Protein AF-A0A7S0J4C8-F1 (afdb_monomer_lite)

Foldseek 3Di:
DPDDDDPDDPQVVQVVLQCQLCVPDPADDDDPCVRVVDDDPDDPCNCCCPPVVDRDDDDPFDDPVQPPPRDPVCPVVRVVSNVSSVVSVVVVVDFPKDWPDWDWDADPDPPRIDTDTDIDGD

Organism: NCBI:txid127549

Radius of gyration: 20.79 Å; chains: 1; bounding box: 52×34×62 Å

pLDDT: mean 85.99, std 12.93, range [34.84, 97.88]

Secondary structure (DSSP, 8-state):
---------HHHHHHHHHHHHTTTSS---S-HHHHTSS--SS-HHHHHHHHH---------S-TTT-SS--HHHHHHHHHHHHHHHHHHHHHTS--EEEEEEEEEE-SSTT-EEEEEEEEE-

Structure (mmCIF, N/CA/C/O backbone):
data_AF-A0A7S0J4C8-F1
#
_entry.id   AF-A0A7S0J4C8-F1
#
loop_
_atom_site.group_PDB
_atom_site.id
_atom_site.type_symbol
_atom_site.label_atom_id
_atom_site.label_alt_id
_atom_site.label_comp_id
_atom_site.label_asym_id
_atom_site.label_entity_id
_atom_site.label_seq_id
_atom_site.pdbx_PDB_ins_code
_atom_site.Cartn_x
_atom_site.Cartn_y
_atom_site.Cartn_z
_atom_site.occupancy
_atom_site.B_iso_or_equiv
_atom_site.auth_seq_id
_atom_site.auth_comp_id
_atom_site.auth_asym_id
_atom_site.auth_atom_id
_atom_site.pdbx_PDB_model_num
ATOM 1 N N . ALA A 1 1 ? -9.970 -11.493 7.692 1.00 34.84 1 ALA A N 1
ATOM 2 C CA . ALA A 1 1 ? -10.397 -10.749 8.888 1.00 34.84 1 ALA A CA 1
ATOM 3 C C . ALA A 1 1 ? -9.383 -9.641 9.109 1.00 34.84 1 ALA A C 1
ATOM 5 O O . ALA A 1 1 ? -8.213 -9.951 9.286 1.00 34.84 1 ALA A O 1
ATOM 6 N N . PHE A 1 2 ? -9.805 -8.384 8.983 1.00 41.53 2 PHE A N 1
ATOM 7 C CA . PHE A 1 2 ? -8.974 -7.221 9.287 1.00 41.53 2 PHE A CA 1
ATOM 8 C C . PHE A 1 2 ? -9.021 -7.042 10.808 1.00 41.53 2 PHE A C 1
ATOM 10 O O . PHE A 1 2 ? -10.006 -6.553 11.348 1.00 41.53 2 PHE A O 1
ATOM 17 N N . SER A 1 3 ? -8.041 -7.592 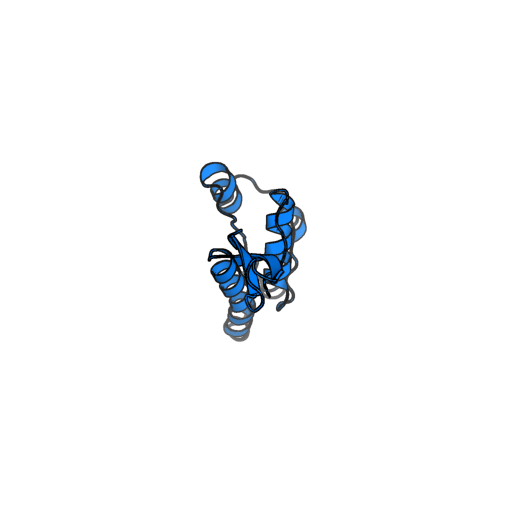11.520 1.00 37.84 3 SER A N 1
ATOM 18 C CA . SER A 1 3 ? -7.957 -7.493 12.977 1.00 37.84 3 SER A CA 1
ATOM 19 C C . SER A 1 3 ? -6.504 -7.262 13.371 1.00 37.84 3 SER A C 1
ATOM 21 O O . SER A 1 3 ? -5.699 -8.188 13.391 1.00 37.84 3 SER A O 1
ATOM 23 N N . ALA A 1 4 ? -6.195 -6.001 13.652 1.00 41.94 4 ALA A N 1
ATOM 24 C CA . ALA A 1 4 ? -5.073 -5.573 14.473 1.00 41.94 4 ALA A CA 1
ATOM 25 C C . ALA A 1 4 ? -5.594 -4.425 15.353 1.00 41.94 4 ALA A C 1
ATOM 27 O O . ALA A 1 4 ? -6.194 -3.476 14.847 1.00 41.94 4 ALA A O 1
ATOM 28 N N . ALA A 1 5 ? -5.503 -4.574 16.673 1.00 41.16 5 ALA A N 1
ATOM 29 C CA . ALA A 1 5 ? -5.969 -3.581 17.636 1.00 41.16 5 ALA A CA 1
ATOM 30 C C . ALA A 1 5 ? -4.958 -2.429 17.705 1.00 41.16 5 ALA A C 1
ATOM 32 O O . ALA A 1 5 ? -3.899 -2.588 18.300 1.00 41.16 5 ALA A O 1
ATOM 33 N N . LEU A 1 6 ? -5.261 -1.281 17.096 1.00 51.72 6 LEU A N 1
ATOM 34 C CA . LEU A 1 6 ? -4.277 -0.219 16.883 1.00 51.72 6 LEU A CA 1
ATOM 35 C C . LEU A 1 6 ? -4.187 0.766 18.060 1.00 51.72 6 LEU A C 1
ATOM 37 O O . LEU A 1 6 ? -4.827 1.811 18.097 1.00 51.72 6 LEU A O 1
ATOM 41 N N . GLY A 1 7 ? -3.310 0.438 19.008 1.00 51.25 7 GLY A N 1
ATOM 42 C CA . GLY A 1 7 ? -2.559 1.418 19.803 1.00 51.25 7 GLY A CA 1
ATOM 43 C C . GLY A 1 7 ? -1.190 1.714 19.177 1.00 51.25 7 GLY A C 1
ATOM 44 O O . GLY A 1 7 ? -0.199 1.758 19.904 1.00 51.25 7 GLY A O 1
ATOM 45 N N . HIS A 1 8 ? -1.091 1.768 17.841 1.00 62.72 8 HIS A N 1
ATOM 46 C CA . HIS A 1 8 ? 0.202 1.711 17.151 1.00 62.72 8 HIS A CA 1
ATOM 47 C C . HIS A 1 8 ? 0.738 3.091 16.757 1.00 62.72 8 HIS A C 1
ATOM 49 O O . HIS A 1 8 ? -0.011 4.038 16.534 1.00 62.72 8 HIS A O 1
ATOM 55 N N . SER A 1 9 ? 2.063 3.184 16.657 1.00 85.31 9 SER A N 1
ATOM 56 C CA . SER A 1 9 ? 2.749 4.321 16.037 1.00 85.31 9 SER A CA 1
ATOM 57 C C . SER A 1 9 ? 2.410 4.436 14.547 1.00 85.31 9 SER A C 1
ATOM 59 O O . SER A 1 9 ? 2.107 3.434 13.900 1.00 85.31 9 SER A O 1
ATOM 61 N N . ASP A 1 10 ? 2.561 5.636 13.982 1.00 86.62 10 ASP A N 1
ATOM 62 C CA . ASP A 1 10 ? 2.419 5.894 12.542 1.00 86.62 10 ASP A CA 1
ATOM 63 C C . ASP A 1 10 ? 3.182 4.851 11.701 1.00 86.62 10 ASP A C 1
ATOM 65 O O . ASP A 1 10 ? 2.636 4.246 10.785 1.00 86.62 10 ASP A O 1
ATOM 69 N N . LEU A 1 11 ? 4.432 4.550 12.075 1.00 86.94 11 LEU A N 1
ATOM 70 C CA . LEU A 1 11 ? 5.261 3.555 11.389 1.00 86.94 11 LEU A CA 1
ATOM 71 C C . LEU A 1 11 ? 4.625 2.158 11.368 1.00 86.94 11 LEU A C 1
ATOM 73 O O . LEU A 1 11 ? 4.675 1.474 10.348 1.00 86.94 11 LEU A O 1
ATOM 77 N N . GLN A 1 12 ? 4.051 1.725 12.488 1.00 86.88 12 GLN A N 1
ATOM 78 C CA . GLN A 1 12 ? 3.400 0.420 12.582 1.00 86.88 12 GLN A CA 1
ATOM 79 C C . GLN A 1 12 ? 2.136 0.368 11.718 1.00 86.88 12 GLN A C 1
ATOM 81 O O . GLN A 1 12 ? 1.930 -0.642 11.052 1.00 86.88 12 GLN A O 1
ATOM 86 N N . LEU A 1 13 ? 1.352 1.452 11.650 1.00 86.25 13 LEU A N 1
ATOM 87 C CA . LEU A 1 13 ? 0.205 1.548 10.739 1.00 86.25 13 LEU A CA 1
ATOM 88 C C . LEU A 1 13 ? 0.640 1.307 9.283 1.00 86.25 13 LEU A C 1
ATOM 90 O O . LEU A 1 13 ? 0.094 0.432 8.608 1.00 86.25 13 LEU A O 1
ATOM 94 N N . PHE A 1 14 ? 1.665 2.028 8.815 1.00 91.00 14 PHE A N 1
ATOM 95 C CA . PHE A 1 14 ? 2.186 1.864 7.453 1.00 91.00 14 PHE A CA 1
ATOM 96 C C . PHE A 1 14 ? 2.725 0.449 7.204 1.00 91.00 14 PHE A C 1
ATOM 98 O O . PHE A 1 14 ? 2.441 -0.140 6.162 1.00 91.00 14 PHE A O 1
ATOM 105 N N . GLN A 1 15 ? 3.461 -0.131 8.157 1.00 90.88 15 GLN A N 1
ATOM 106 C CA . GLN A 1 15 ? 4.002 -1.487 8.022 1.00 90.88 15 GLN A CA 1
ATOM 107 C C . GLN A 1 15 ? 2.907 -2.554 7.949 1.00 90.88 15 GLN A C 1
ATOM 109 O O . GLN A 1 15 ? 3.018 -3.491 7.160 1.00 90.88 15 GLN A O 1
ATOM 114 N N . GLU A 1 16 ? 1.847 -2.427 8.744 1.00 89.75 16 GLU A N 1
ATOM 115 C CA . GLU A 1 16 ? 0.727 -3.367 8.723 1.00 89.75 16 GLU A CA 1
ATOM 116 C C . GLU A 1 16 ? -0.051 -3.294 7.416 1.00 89.75 16 GLU A C 1
ATOM 118 O O . GLU A 1 16 ? -0.356 -4.331 6.821 1.00 89.75 16 GLU A O 1
ATOM 123 N N . PHE A 1 17 ? -0.321 -2.079 6.937 1.00 91.88 17 PHE A N 1
ATOM 124 C CA . PHE A 1 17 ? -1.025 -1.876 5.677 1.00 91.88 17 PHE A CA 1
ATOM 125 C C . PHE A 1 17 ? -0.192 -2.396 4.509 1.00 91.88 17 PHE A C 1
ATOM 127 O O . PHE A 1 17 ? -0.688 -3.211 3.733 1.00 91.88 17 PHE A O 1
ATOM 134 N N . ALA A 1 18 ? 1.087 -2.029 4.427 1.00 93.25 18 ALA A N 1
ATOM 135 C CA . ALA A 1 18 ? 1.955 -2.451 3.334 1.00 93.25 18 ALA A CA 1
ATOM 136 C C . ALA A 1 18 ? 2.180 -3.976 3.319 1.00 93.25 18 ALA A C 1
ATOM 138 O O . ALA A 1 18 ? 2.114 -4.608 2.260 1.00 93.25 18 ALA A O 1
ATOM 139 N N . LYS A 1 19 ? 2.345 -4.605 4.492 1.00 93.31 19 LYS A N 1
ATOM 140 C CA . LYS A 1 19 ? 2.423 -6.070 4.617 1.00 93.31 19 LYS A CA 1
ATOM 141 C C . LYS A 1 19 ? 1.152 -6.758 4.120 1.00 93.31 19 LYS A C 1
ATOM 143 O O . LYS A 1 19 ? 1.217 -7.811 3.491 1.00 93.31 19 LYS A O 1
ATOM 148 N N . ALA A 1 20 ? -0.016 -6.193 4.409 1.00 93.75 20 ALA A N 1
ATOM 149 C CA . ALA A 1 20 ? -1.278 -6.777 3.980 1.00 93.75 20 ALA A CA 1
ATOM 150 C C . ALA A 1 20 ? -1.576 -6.521 2.490 1.00 93.75 20 ALA A C 1
ATOM 152 O O . ALA A 1 20 ? -2.076 -7.417 1.802 1.00 93.75 20 ALA A O 1
ATOM 153 N N . MET A 1 21 ? -1.203 -5.348 1.969 1.00 94.88 21 MET A N 1
ATOM 154 C CA . MET A 1 21 ? -1.272 -5.011 0.543 1.00 94.88 21 MET A CA 1
ATOM 155 C C . MET A 1 21 ? -0.415 -5.958 -0.303 1.00 94.88 21 MET A C 1
ATOM 157 O O . MET A 1 21 ? -0.848 -6.377 -1.369 1.00 94.88 21 MET A O 1
ATOM 161 N N . THR A 1 22 ? 0.756 -6.365 0.187 1.00 94.88 22 THR A N 1
ATOM 162 C CA . THR A 1 22 ? 1.680 -7.257 -0.541 1.00 94.88 22 THR A CA 1
ATOM 163 C C . THR A 1 22 ? 1.420 -8.750 -0.324 1.00 94.88 22 THR A C 1
ATOM 165 O O . THR A 1 22 ? 2.013 -9.593 -0.985 1.00 94.88 22 THR A O 1
ATOM 168 N N . ALA A 1 23 ? 0.465 -9.126 0.534 1.00 95.00 23 ALA A N 1
ATOM 169 C CA . ALA A 1 23 ? 0.224 -10.522 0.921 1.00 95.00 23 ALA A CA 1
ATOM 170 C C . ALA A 1 23 ? -0.206 -11.470 -0.222 1.00 95.00 23 ALA A C 1
ATOM 172 O O . ALA A 1 23 ? -0.312 -12.678 -0.003 1.00 95.00 23 ALA A O 1
ATOM 173 N N . ARG A 1 24 ? -0.519 -10.943 -1.414 1.00 94.75 24 ARG A N 1
ATOM 174 C CA . ARG A 1 24 ? -0.963 -11.725 -2.585 1.00 94.75 24 ARG A CA 1
ATOM 175 C C . ARG A 1 24 ? -0.170 -11.447 -3.859 1.00 94.75 24 ARG A C 1
ATOM 177 O O . ARG A 1 24 ? -0.561 -11.923 -4.919 1.00 94.75 24 ARG A O 1
ATOM 184 N N . ASN A 1 25 ? 0.911 -10.686 -3.766 1.00 91.69 25 ASN A N 1
ATOM 185 C CA . ASN A 1 25 ? 1.839 -10.481 -4.868 1.00 91.69 25 ASN A CA 1
ATOM 186 C C . ASN A 1 25 ? 3.269 -10.723 -4.370 1.00 91.69 25 ASN A C 1
ATOM 188 O O . ASN A 1 25 ? 3.487 -11.139 -3.234 1.00 91.69 25 ASN A O 1
ATOM 192 N N . SER A 1 26 ? 4.247 -10.561 -5.253 1.00 89.88 26 SER A N 1
ATOM 193 C CA . SER A 1 26 ? 5.663 -10.761 -4.922 1.00 89.88 26 SER A CA 1
ATOM 194 C C . SER A 1 26 ? 6.395 -9.442 -4.689 1.00 89.88 26 SER A C 1
ATOM 196 O O . SER A 1 26 ? 7.619 -9.399 -4.788 1.00 89.88 26 SER A O 1
ATOM 198 N N . TYR A 1 27 ? 5.661 -8.366 -4.399 1.00 92.38 27 TYR A N 1
ATOM 199 C CA . TYR A 1 27 ? 6.264 -7.071 -4.116 1.00 92.38 27 TYR A CA 1
ATOM 200 C C . TYR A 1 27 ? 6.885 -7.067 -2.721 1.00 92.38 27 TYR A C 1
ATOM 202 O O . TYR A 1 27 ? 6.345 -7.630 -1.766 1.00 92.38 27 TYR A O 1
ATOM 210 N N . ALA A 1 28 ? 8.032 -6.404 -2.609 1.00 90.94 28 ALA A N 1
ATOM 211 C CA . ALA A 1 28 ? 8.584 -6.040 -1.317 1.00 90.94 28 ALA A CA 1
ATOM 212 C C . ALA A 1 28 ? 7.752 -4.907 -0.698 1.00 90.94 28 ALA A C 1
ATOM 214 O O . ALA A 1 28 ? 7.071 -4.159 -1.400 1.00 90.94 28 ALA A O 1
ATOM 215 N N . TYR A 1 29 ? 7.823 -4.769 0.623 1.00 92.06 29 TYR A N 1
ATOM 216 C CA . TYR A 1 29 ? 7.266 -3.624 1.329 1.00 92.06 29 TYR A CA 1
ATOM 217 C C . TYR A 1 29 ? 8.295 -3.066 2.305 1.00 92.06 29 TYR A C 1
ATOM 219 O O . TYR A 1 29 ? 9.098 -3.805 2.875 1.00 92.06 29 TYR A O 1
ATOM 227 N N . GLY A 1 30 ? 8.238 -1.759 2.525 1.00 89.00 30 GLY A N 1
ATOM 228 C CA . GLY A 1 30 ? 9.156 -1.054 3.401 1.00 89.00 30 GLY A CA 1
ATOM 229 C C . GLY A 1 30 ? 9.104 0.439 3.136 1.00 89.00 30 GLY A C 1
ATOM 230 O O . GLY A 1 30 ? 8.232 0.939 2.427 1.00 89.00 30 GLY A O 1
ATOM 231 N N . ARG A 1 31 ? 10.053 1.159 3.718 1.00 85.69 31 ARG A N 1
ATOM 232 C CA . ARG A 1 31 ? 10.308 2.557 3.392 1.00 85.69 31 ARG A CA 1
ATOM 233 C C . ARG A 1 31 ? 10.812 2.660 1.958 1.00 85.69 31 ARG A C 1
ATOM 235 O O . ARG A 1 31 ? 11.377 1.716 1.405 1.00 85.69 31 ARG A O 1
ATOM 242 N N . MET A 1 32 ? 10.679 3.850 1.389 1.00 80.62 32 MET A N 1
ATOM 243 C CA . MET A 1 32 ? 11.114 4.129 0.024 1.00 80.62 32 MET A CA 1
ATOM 244 C C . MET A 1 32 ? 12.580 3.719 -0.212 1.00 80.62 32 MET A C 1
ATOM 246 O O . MET A 1 32 ? 12.868 2.950 -1.122 1.00 80.62 32 MET A O 1
ATOM 250 N N . TRP A 1 33 ? 13.504 4.096 0.677 1.00 77.56 33 TRP A N 1
ATOM 251 C CA . TRP A 1 33 ? 14.924 3.729 0.550 1.00 77.56 33 TRP A CA 1
ATOM 252 C C . TRP A 1 33 ? 15.207 2.223 0.679 1.00 77.56 33 TRP A C 1
ATOM 254 O O . TRP A 1 33 ? 16.218 1.756 0.163 1.00 77.56 33 TRP A O 1
ATOM 264 N N . GLU A 1 34 ? 14.319 1.456 1.318 1.00 80.69 34 GLU A N 1
ATOM 265 C CA . GLU A 1 34 ? 14.397 -0.011 1.382 1.00 80.69 34 GLU A CA 1
ATOM 266 C C . GLU A 1 34 ? 13.895 -0.660 0.079 1.00 80.69 34 GLU A C 1
ATOM 268 O O . GLU A 1 34 ? 14.297 -1.776 -0.239 1.00 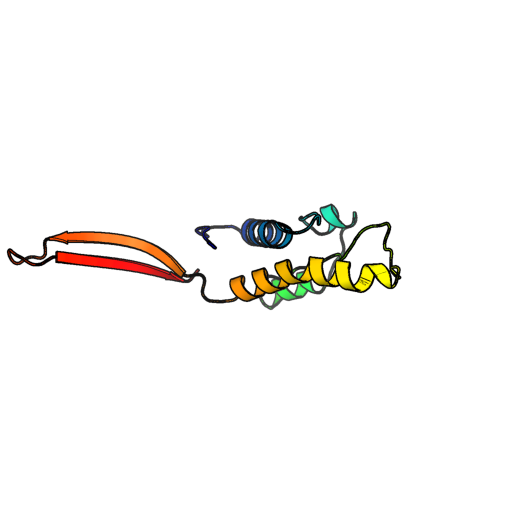80.69 34 GLU A O 1
ATOM 273 N N . SER A 1 35 ? 13.047 0.045 -0.680 1.00 73.88 35 SER A N 1
ATOM 274 C CA . SER A 1 35 ? 12.376 -0.468 -1.884 1.00 73.88 35 SER A CA 1
ATOM 275 C C . SER A 1 35 ? 13.064 -0.039 -3.186 1.00 73.88 35 SER A C 1
ATOM 277 O O . SER A 1 35 ? 13.253 -0.864 -4.075 1.00 73.88 35 SER A O 1
ATOM 279 N N . VAL A 1 36 ? 13.480 1.230 -3.295 1.00 75.81 36 VAL A N 1
ATOM 280 C CA . VAL A 1 36 ? 14.080 1.809 -4.517 1.00 75.81 36 VAL A CA 1
ATOM 281 C C . VAL A 1 36 ? 15.546 2.233 -4.355 1.00 75.81 36 VAL A C 1
ATOM 283 O O . VAL A 1 36 ? 16.191 2.623 -5.325 1.00 75.81 36 VAL A O 1
ATOM 286 N N . GLY A 1 37 ? 16.111 2.127 -3.146 1.00 80.31 37 GLY A N 1
ATOM 287 C CA . GLY A 1 37 ? 17.551 2.294 -2.903 1.00 80.31 37 GLY A CA 1
ATOM 288 C C . GLY A 1 37 ? 18.052 3.737 -2.756 1.00 80.31 37 GLY A C 1
ATOM 289 O O . GLY A 1 37 ? 19.264 3.953 -2.722 1.00 80.31 37 GLY A O 1
ATOM 290 N N . TYR A 1 38 ? 17.161 4.725 -2.648 1.00 81.06 38 TYR A N 1
ATOM 291 C CA . TYR A 1 38 ? 17.509 6.118 -2.344 1.00 81.06 38 TYR A CA 1
ATOM 292 C C . TYR A 1 38 ? 16.438 6.794 -1.478 1.00 81.06 38 TYR A C 1
ATOM 294 O O . TYR A 1 38 ? 15.324 6.289 -1.347 1.00 81.06 38 TYR A O 1
ATOM 302 N N . THR A 1 39 ? 16.783 7.937 -0.881 1.00 84.12 39 THR A N 1
ATOM 303 C CA . THR A 1 39 ? 15.874 8.733 -0.042 1.00 84.12 39 THR A CA 1
ATOM 304 C C . THR A 1 39 ? 15.400 9.963 -0.822 1.00 84.12 39 THR A C 1
ATOM 306 O O . THR A 1 39 ? 16.164 10.928 -0.917 1.00 84.12 39 THR A O 1
ATOM 309 N N . PRO A 1 40 ? 14.197 9.939 -1.422 1.00 79.88 40 PRO A N 1
ATOM 310 C CA . PRO A 1 40 ? 13.582 11.142 -1.971 1.00 79.88 40 PRO A CA 1
ATOM 311 C C . PRO A 1 40 ? 13.109 12.089 -0.862 1.00 79.88 40 PRO A C 1
ATOM 313 O O . PRO A 1 40 ? 13.154 11.763 0.326 1.00 79.88 40 PRO A O 1
ATOM 316 N N . ASN A 1 41 ? 12.741 13.300 -1.268 1.00 85.38 41 ASN A N 1
ATOM 317 C CA . ASN A 1 41 ? 12.040 14.254 -0.430 1.00 85.38 41 ASN A CA 1
ATOM 318 C C . ASN A 1 41 ? 10.936 14.950 -1.232 1.00 85.38 41 ASN A C 1
ATOM 320 O O . ASN A 1 41 ? 11.137 15.332 -2.388 1.00 85.38 41 ASN A O 1
ATOM 324 N N . GLY A 1 42 ? 9.791 15.186 -0.591 1.00 87.56 42 GLY A N 1
ATOM 325 C CA . GLY A 1 42 ? 8.701 15.950 -1.203 1.00 87.56 42 GLY A CA 1
ATOM 326 C C . GLY A 1 42 ? 7.881 15.155 -2.219 1.00 87.56 42 GLY A C 1
ATOM 327 O O . GLY A 1 42 ? 7.230 15.748 -3.081 1.00 87.56 42 GLY A O 1
ATOM 328 N N . GLU A 1 43 ? 7.904 13.828 -2.133 1.00 91.00 43 GLU A N 1
ATOM 329 C CA . GLU A 1 43 ? 6.971 12.961 -2.842 1.00 91.00 43 GLU A CA 1
ATOM 330 C C . GLU A 1 43 ? 5.507 13.186 -2.417 1.00 91.00 43 GLU A C 1
ATOM 332 O O . GLU A 1 43 ? 5.191 13.809 -1.400 1.00 91.00 43 GLU A O 1
ATOM 337 N N . ALA A 1 44 ? 4.581 12.645 -3.213 1.00 93.75 44 ALA A N 1
ATOM 338 C CA . ALA A 1 44 ? 3.153 12.716 -2.916 1.00 93.75 44 ALA A CA 1
ATOM 339 C C . ALA A 1 44 ? 2.808 12.071 -1.562 1.00 93.75 44 ALA A C 1
ATOM 341 O O . ALA A 1 44 ? 1.978 12.612 -0.831 1.00 93.75 44 ALA A O 1
ATOM 342 N N . ASP A 1 45 ? 3.469 10.961 -1.218 1.00 92.50 45 ASP A N 1
ATOM 343 C CA . ASP A 1 45 ? 3.241 10.244 0.039 1.00 92.50 45 ASP A CA 1
ATOM 344 C C . ASP A 1 45 ? 3.653 11.085 1.261 1.00 92.50 45 ASP A C 1
ATOM 346 O O . ASP A 1 45 ? 2.902 11.160 2.239 1.00 92.50 45 ASP A O 1
ATOM 350 N N . ASP A 1 46 ? 4.787 11.792 1.169 1.00 91.06 46 ASP A N 1
ATOM 351 C CA . ASP A 1 46 ? 5.270 12.727 2.192 1.00 91.06 46 ASP A CA 1
ATOM 352 C C . ASP A 1 46 ? 4.249 13.835 2.453 1.00 91.06 46 ASP A C 1
ATOM 354 O O . ASP A 1 46 ? 3.870 14.089 3.599 1.00 91.06 46 ASP A O 1
ATOM 358 N N . TRP A 1 47 ? 3.788 14.499 1.388 1.00 94.50 47 TRP A N 1
ATOM 359 C CA . TRP A 1 47 ? 2.840 15.605 1.509 1.00 94.50 47 TRP A CA 1
ATOM 360 C C . TRP A 1 47 ? 1.481 15.137 2.040 1.00 94.50 47 TRP A C 1
ATOM 362 O O . TRP A 1 47 ? 0.925 15.764 2.944 1.00 94.50 47 TRP A O 1
ATOM 372 N N . ALA A 1 48 ? 0.963 14.014 1.529 1.00 94.88 48 ALA A N 1
ATOM 373 C CA . ALA A 1 48 ? -0.317 13.454 1.956 1.00 94.88 48 ALA A CA 1
ATOM 374 C C . ALA A 1 48 ? -0.329 13.146 3.459 1.00 94.88 48 ALA A C 1
ATOM 376 O O . ALA A 1 48 ? -1.314 13.430 4.151 1.00 94.88 48 ALA A O 1
ATOM 377 N N . TRP A 1 49 ? 0.779 12.621 3.986 1.00 91.06 49 TRP A N 1
ATOM 378 C CA . TRP A 1 49 ? 0.899 12.363 5.412 1.00 91.06 49 TRP A CA 1
ATOM 379 C C . TRP A 1 49 ? 1.128 13.632 6.231 1.00 91.06 49 TRP A C 1
ATOM 381 O O . TRP A 1 49 ? 0.466 13.825 7.251 1.00 91.06 49 TRP A O 1
ATOM 391 N N . ALA A 1 50 ? 2.053 14.495 5.808 1.00 91.44 50 ALA A N 1
ATOM 392 C CA . ALA A 1 50 ? 2.438 15.678 6.569 1.00 91.44 50 ALA A CA 1
ATOM 393 C C . ALA A 1 50 ? 1.297 16.698 6.690 1.00 91.44 50 ALA A C 1
ATOM 395 O O . ALA A 1 50 ? 1.072 17.225 7.779 1.00 91.44 50 ALA A O 1
ATOM 396 N N . GLU A 1 51 ? 0.572 16.944 5.598 1.00 96.44 51 GLU A N 1
ATOM 397 C CA . GLU A 1 51 ? -0.449 17.993 5.533 1.00 96.44 51 GLU A CA 1
ATOM 398 C C . GLU A 1 51 ? -1.841 17.471 5.895 1.00 96.44 51 GLU A C 1
ATOM 400 O O . GLU A 1 51 ? -2.585 18.112 6.634 1.00 96.44 51 GLU A O 1
ATOM 405 N N . LEU A 1 52 ? -2.205 16.292 5.383 1.00 94.50 52 LEU A N 1
ATOM 406 C CA . LEU A 1 52 ? -3.580 15.791 5.465 1.00 94.50 52 LEU A CA 1
ATOM 407 C C . LEU A 1 52 ? -3.747 14.602 6.412 1.00 94.50 52 LEU A C 1
ATOM 409 O O . LEU A 1 52 ? -4.879 14.182 6.654 1.00 94.50 52 LEU A O 1
ATOM 413 N N . ARG A 1 53 ? -2.647 14.052 6.948 1.00 90.56 53 ARG A N 1
ATOM 414 C CA . ARG A 1 53 ? -2.644 12.813 7.748 1.00 90.56 53 ARG A CA 1
ATOM 415 C C . ARG A 1 53 ? -3.320 11.645 7.015 1.00 90.56 53 ARG A C 1
ATOM 417 O O . ARG A 1 53 ? -3.970 10.809 7.638 1.00 90.56 53 ARG A O 1
ATOM 424 N N . ILE A 1 54 ? -3.161 11.585 5.690 1.00 91.12 54 ILE A N 1
ATOM 425 C CA . ILE A 1 54 ? -3.688 10.508 4.844 1.00 91.12 54 ILE A CA 1
ATOM 426 C C . ILE A 1 54 ? -2.614 9.424 4.692 1.00 91.12 54 ILE A C 1
ATOM 428 O O . ILE A 1 54 ? -1.532 9.730 4.187 1.00 91.12 54 ILE A O 1
ATOM 432 N N . PRO A 1 55 ? -2.881 8.161 5.082 1.00 90.31 55 PRO A N 1
ATOM 433 C CA . PRO A 1 55 ? -1.988 7.048 4.778 1.00 90.31 55 PRO A CA 1
ATOM 434 C C . PRO A 1 55 ? -1.902 6.840 3.259 1.00 90.31 55 PRO A C 1
ATOM 436 O O . PRO A 1 55 ? -2.848 6.352 2.639 1.00 90.31 55 PRO A O 1
ATOM 439 N N . SER A 1 56 ? -0.777 7.236 2.668 1.00 92.88 56 SER A N 1
ATOM 440 C CA . SER A 1 56 ? -0.508 7.153 1.229 1.00 92.88 56 SER A CA 1
ATOM 441 C C . SER A 1 56 ? 0.628 6.169 0.949 1.00 92.88 56 SER A C 1
ATOM 443 O O . SER A 1 56 ? 1.536 6.020 1.767 1.00 92.88 56 SER A O 1
ATOM 445 N N . PHE A 1 57 ? 0.539 5.458 -0.175 1.00 93.38 57 PHE A N 1
ATOM 446 C CA . PHE A 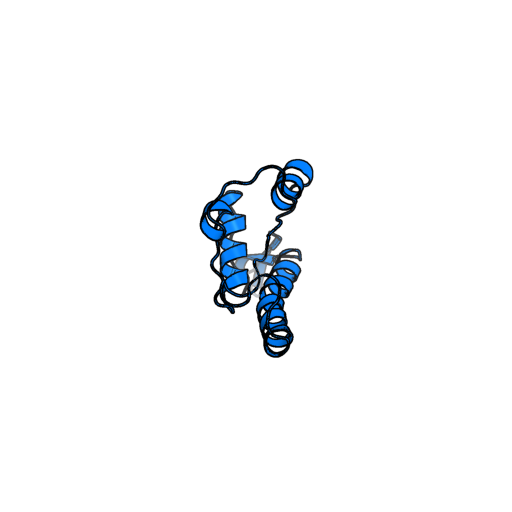1 57 ? 1.453 4.377 -0.534 1.00 93.38 57 PHE A CA 1
ATOM 447 C C . PHE A 1 57 ? 1.773 4.416 -2.027 1.00 93.38 57 PHE A C 1
ATOM 449 O O . PHE A 1 57 ? 0.867 4.364 -2.862 1.00 93.38 57 PHE A O 1
ATOM 456 N N . THR A 1 58 ? 3.059 4.375 -2.356 1.00 93.56 58 THR A N 1
ATOM 457 C CA . THR A 1 58 ? 3.535 4.106 -3.713 1.00 93.56 58 THR A CA 1
ATOM 458 C C . THR A 1 58 ? 3.575 2.600 -3.982 1.00 93.56 58 THR A C 1
ATOM 460 O O . THR A 1 58 ? 4.106 1.821 -3.189 1.00 93.56 58 THR A O 1
ATOM 463 N N . LEU A 1 59 ? 3.012 2.182 -5.119 1.00 92.56 59 LEU A N 1
ATOM 464 C CA . LEU A 1 59 ? 3.073 0.806 -5.607 1.00 92.56 59 LEU A CA 1
ATOM 465 C C . LEU A 1 59 ? 4.038 0.745 -6.798 1.00 92.56 59 LEU A C 1
ATOM 467 O O . LEU A 1 59 ? 3.692 1.175 -7.897 1.00 92.56 59 LEU A O 1
ATOM 471 N N . GLU A 1 60 ? 5.239 0.213 -6.581 1.00 92.31 60 GLU A N 1
ATOM 472 C CA . GLU A 1 60 ? 6.218 -0.012 -7.651 1.00 92.31 60 GLU A CA 1
ATOM 473 C C . GLU A 1 60 ? 5.860 -1.301 -8.403 1.00 92.31 60 GLU A C 1
ATOM 475 O O . GLU A 1 60 ? 6.060 -2.408 -7.903 1.00 92.31 60 GLU A O 1
ATOM 480 N N . VAL A 1 61 ? 5.240 -1.156 -9.577 1.00 93.38 61 VAL A N 1
ATOM 481 C CA . VAL A 1 61 ? 4.609 -2.268 -10.304 1.00 93.38 61 VAL A CA 1
ATOM 482 C C . VAL A 1 61 ? 5.623 -3.067 -11.119 1.00 93.38 61 VAL A C 1
ATOM 484 O O . VAL A 1 61 ? 6.364 -2.519 -11.934 1.00 93.38 61 VAL A O 1
ATOM 487 N N . GLY A 1 62 ? 5.572 -4.391 -10.972 1.00 93.19 62 GLY A N 1
ATOM 488 C CA . GLY A 1 62 ? 6.389 -5.330 -11.732 1.00 93.19 62 GLY A CA 1
ATOM 489 C C . GLY A 1 62 ? 7.792 -5.528 -11.175 1.00 93.19 62 GLY A C 1
ATOM 490 O O . GLY A 1 62 ? 8.023 -5.515 -9.969 1.00 93.19 62 GLY A O 1
ATOM 491 N N . SER A 1 63 ? 8.733 -5.807 -12.072 1.00 91.12 63 SER A N 1
ATOM 492 C CA . SER A 1 63 ? 10.112 -6.150 -11.734 1.00 91.12 63 SER A CA 1
ATOM 493 C C . SER A 1 63 ? 11.116 -5.347 -12.554 1.00 91.12 63 SER A C 1
ATOM 495 O O . SER A 1 63 ? 10.789 -4.733 -13.570 1.00 91.12 63 SER A O 1
ATOM 497 N N . SER A 1 64 ? 12.392 -5.432 -12.180 1.00 90.81 64 SER A N 1
ATOM 498 C CA . SER A 1 64 ? 13.480 -4.846 -12.970 1.00 90.81 64 SER A CA 1
ATOM 499 C C . SER A 1 64 ? 13.562 -5.387 -14.407 1.00 90.81 64 SER A C 1
ATOM 501 O O . SER A 1 64 ? 14.134 -4.719 -15.265 1.00 90.81 64 SER A O 1
ATOM 503 N N . ALA A 1 65 ? 12.979 -6.559 -14.693 1.00 93.31 65 ALA A N 1
ATOM 504 C CA . ALA A 1 65 ? 12.914 -7.124 -16.041 1.00 93.31 65 ALA A CA 1
ATOM 505 C C . ALA A 1 65 ? 11.830 -6.476 -16.922 1.00 93.31 65 ALA A C 1
ATOM 507 O O . ALA A 1 65 ? 11.920 -6.549 -18.147 1.00 93.31 65 ALA A O 1
ATOM 508 N N . ASP A 1 66 ? 10.813 -5.858 -16.315 1.00 95.00 66 ASP A N 1
ATOM 509 C CA . ASP A 1 66 ? 9.721 -5.182 -17.020 1.00 95.00 66 ASP A CA 1
ATOM 510 C C . ASP A 1 66 ? 10.148 -3.772 -17.476 1.00 95.00 66 ASP A C 1
ATOM 512 O O . ASP A 1 66 ? 9.788 -3.326 -18.568 1.00 95.00 66 ASP A O 1
ATOM 516 N N . GLY A 1 67 ? 10.978 -3.095 -16.673 1.00 92.75 67 GLY A N 1
ATOM 517 C CA . GLY A 1 67 ? 11.456 -1.739 -16.946 1.00 92.75 67 GLY A CA 1
ATOM 518 C C . GLY A 1 67 ? 10.313 -0.726 -17.102 1.00 92.75 67 GLY A C 1
ATOM 519 O O . GLY A 1 67 ? 9.186 -0.956 -16.677 1.00 92.75 67 GLY A O 1
ATOM 520 N N . PHE A 1 68 ? 10.593 0.414 -17.740 1.00 95.19 68 PHE A N 1
ATOM 521 C CA . PHE A 1 68 ? 9.567 1.441 -17.987 1.00 95.19 68 PHE A CA 1
ATOM 522 C C . PHE A 1 68 ? 8.553 1.050 -19.074 1.00 95.19 68 PHE A C 1
ATOM 524 O O . PHE A 1 68 ? 7.459 1.607 -19.121 1.00 95.19 68 PHE A O 1
ATOM 531 N N . TRP A 1 69 ? 8.922 0.122 -19.963 1.00 95.75 69 TRP A N 1
ATOM 532 C CA . TRP A 1 69 ? 8.143 -0.257 -21.145 1.00 95.75 69 TRP A CA 1
ATOM 533 C C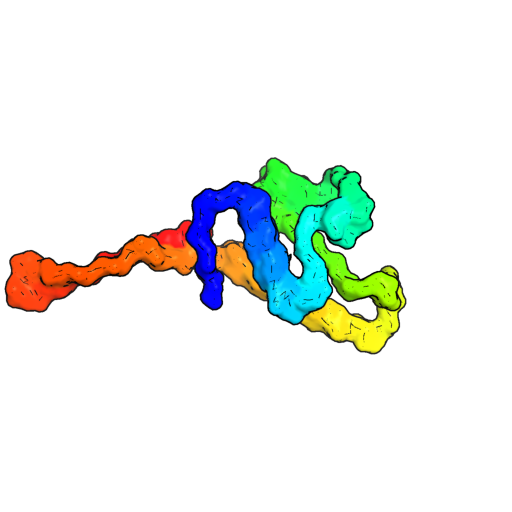 . TRP A 1 69 ? 8.015 -1.782 -21.231 1.00 95.75 69 TRP A C 1
ATOM 535 O O . TRP A 1 69 ? 8.676 -2.406 -22.069 1.00 95.75 69 TRP A O 1
ATOM 545 N N . PRO A 1 70 ? 7.189 -2.397 -20.368 1.00 95.94 70 PRO A N 1
ATOM 546 C CA . PRO A 1 70 ? 7.018 -3.840 -20.364 1.00 95.94 70 PRO A CA 1
ATOM 547 C C . PRO A 1 70 ? 6.496 -4.354 -21.705 1.00 95.94 70 PRO A C 1
ATOM 549 O O . PRO A 1 70 ? 5.805 -3.657 -22.453 1.00 95.94 70 PRO A O 1
ATOM 552 N N . SER A 1 71 ? 6.770 -5.630 -21.984 1.00 97.06 71 SER A N 1
ATOM 553 C CA . SER A 1 71 ? 6.134 -6.336 -23.099 1.00 97.06 71 SER A CA 1
ATOM 554 C C . SER A 1 71 ? 4.607 -6.204 -23.009 1.00 97.06 71 SER A C 1
ATOM 556 O O . SER A 1 71 ? 4.058 -6.369 -21.917 1.00 97.06 71 SER A O 1
ATOM 558 N N . PRO A 1 72 ? 3.882 -6.013 -24.127 1.00 97.62 72 PRO A N 1
ATOM 559 C CA . PRO A 1 72 ? 2.420 -5.971 -24.110 1.00 97.62 72 PRO A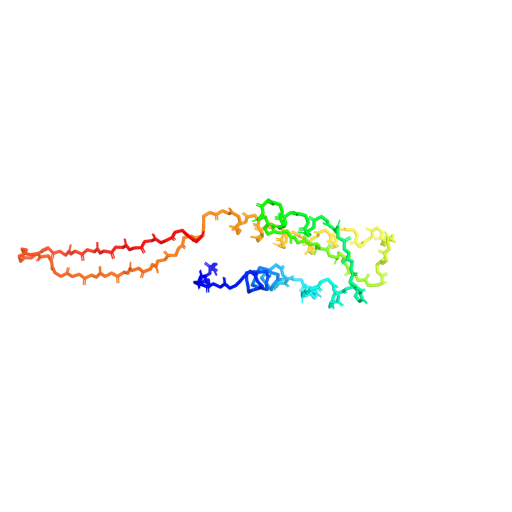 CA 1
ATOM 560 C C . PRO A 1 72 ? 1.773 -7.183 -23.423 1.00 97.62 72 PRO A C 1
ATOM 562 O O . PRO A 1 72 ? 0.742 -7.049 -22.769 1.00 97.62 72 PRO A O 1
ATOM 565 N N . ALA A 1 73 ? 2.410 -8.357 -23.499 1.00 97.88 73 ALA A N 1
ATOM 566 C CA . ALA A 1 73 ? 1.944 -9.574 -22.833 1.00 97.88 73 ALA A CA 1
ATOM 567 C C . ALA A 1 73 ? 2.022 -9.511 -21.292 1.00 97.88 73 ALA A C 1
ATOM 569 O O . ALA A 1 73 ? 1.355 -10.291 -20.617 1.00 97.88 73 ALA A O 1
ATOM 570 N N . ARG A 1 74 ? 2.824 -8.599 -20.728 1.00 97.31 74 ARG A N 1
ATOM 571 C CA . ARG A 1 74 ? 2.951 -8.373 -19.280 1.00 97.31 74 ARG A CA 1
ATOM 572 C C . ARG A 1 74 ? 1.937 -7.368 -18.736 1.00 97.31 74 ARG A C 1
ATOM 574 O O . ARG A 1 74 ? 1.712 -7.375 -17.535 1.00 97.31 74 ARG A O 1
ATOM 581 N N . ILE A 1 75 ? 1.275 -6.570 -19.578 1.00 95.88 75 ILE A N 1
ATOM 582 C CA . ILE A 1 75 ? 0.367 -5.501 -19.121 1.00 95.88 75 ILE A CA 1
ATOM 583 C C . ILE A 1 75 ? -0.771 -6.050 -18.248 1.00 95.88 75 ILE A C 1
ATOM 585 O O . ILE A 1 75 ? -0.970 -5.570 -17.136 1.00 95.88 75 ILE A O 1
ATOM 589 N N . ALA A 1 76 ? -1.507 -7.058 -18.729 1.00 97.75 76 ALA A N 1
ATOM 590 C CA . ALA A 1 76 ? -2.622 -7.626 -17.969 1.00 97.75 76 ALA A CA 1
ATOM 591 C C . ALA A 1 76 ? -2.160 -8.308 -16.662 1.00 97.75 76 ALA A C 1
ATOM 593 O O . ALA A 1 76 ? -2.704 -7.959 -15.616 1.00 97.75 76 ALA A O 1
ATOM 594 N N . PRO A 1 77 ? -1.118 -9.168 -16.664 1.00 96.50 77 PRO A N 1
ATOM 595 C CA . PRO A 1 77 ? -0.551 -9.700 -15.424 1.00 96.50 77 PRO A CA 1
ATOM 596 C C . PRO A 1 77 ? -0.141 -8.624 -14.403 1.00 96.50 77 PRO A C 1
ATOM 598 O O . PRO A 1 77 ? -0.511 -8.715 -13.238 1.00 96.50 77 PRO A O 1
ATOM 601 N N . LEU A 1 78 ? 0.561 -7.570 -14.836 1.00 96.50 78 LEU A N 1
ATOM 602 C CA . LEU A 1 78 ? 0.997 -6.477 -13.955 1.00 96.50 78 LEU A CA 1
ATOM 603 C C . LEU A 1 78 ? -0.187 -5.693 -13.362 1.00 96.50 78 LEU A C 1
ATOM 605 O O . LEU A 1 78 ? -0.162 -5.278 -12.200 1.00 96.50 78 LEU A O 1
ATOM 609 N N . ALA A 1 79 ? -1.248 -5.501 -14.150 1.00 95.62 79 ALA A N 1
ATOM 610 C CA . ALA A 1 79 ? -2.473 -4.878 -13.666 1.00 95.62 79 ALA A CA 1
ATOM 611 C C . ALA A 1 79 ? -3.160 -5.748 -12.599 1.00 95.62 79 ALA A C 1
ATOM 613 O O . ALA A 1 79 ? -3.561 -5.231 -11.556 1.00 95.62 79 ALA A O 1
ATOM 614 N N . GLU A 1 80 ? -3.249 -7.064 -12.818 1.00 96.31 80 GLU A N 1
ATOM 615 C CA . GLU A 1 80 ? -3.825 -8.021 -11.862 1.00 96.31 80 GLU A CA 1
ATOM 616 C C . GLU A 1 80 ? -3.069 -8.038 -10.523 1.00 96.31 80 GLU A C 1
ATOM 618 O O . GLU A 1 80 ? -3.701 -8.036 -9.462 1.00 96.31 80 GLU A O 1
ATOM 623 N N . GLU A 1 81 ? -1.733 -7.956 -10.553 1.00 95.56 81 GLU A N 1
ATOM 624 C CA . GLU A 1 81 ? -0.868 -7.873 -9.362 1.00 95.56 81 GLU A CA 1
ATOM 625 C C . GLU A 1 81 ? -1.197 -6.656 -8.462 1.00 95.56 81 GLU A C 1
ATOM 627 O O . GLU A 1 81 ? -0.970 -6.692 -7.246 1.00 95.56 81 GLU A O 1
ATOM 632 N N . SER A 1 82 ? -1.782 -5.599 -9.040 1.00 94.12 82 SER A N 1
ATOM 633 C CA . SER A 1 82 ? -2.116 -4.336 -8.361 1.00 94.12 82 SER A CA 1
ATOM 634 C C . SER A 1 82 ? -3.551 -4.280 -7.814 1.00 94.12 82 SER A C 1
ATOM 636 O O . SER A 1 82 ? -3.855 -3.447 -6.955 1.00 94.12 82 SER A O 1
ATOM 638 N N . VAL A 1 83 ? -4.440 -5.185 -8.249 1.00 95.38 83 VAL A N 1
ATOM 639 C CA . VAL A 1 83 ? -5.860 -5.192 -7.842 1.00 95.38 83 VAL A CA 1
ATOM 640 C C . VAL A 1 83 ? -6.013 -5.446 -6.343 1.00 95.38 83 VAL A C 1
ATOM 642 O O . VAL A 1 83 ? -6.765 -4.745 -5.668 1.00 95.38 83 VAL A O 1
ATOM 645 N N . TRP A 1 84 ? -5.308 -6.443 -5.800 1.00 95.50 84 TRP A N 1
ATOM 646 C CA . TRP A 1 84 ? -5.406 -6.772 -4.375 1.00 95.50 84 TRP A CA 1
ATOM 647 C C . TRP A 1 84 ? -4.955 -5.621 -3.456 1.00 95.50 84 TRP A C 1
ATOM 649 O O . TRP A 1 84 ? -5.746 -5.256 -2.583 1.00 95.50 84 TRP A O 1
ATOM 659 N N . PRO A 1 85 ? -3.764 -5.016 -3.644 1.00 94.69 85 PRO A N 1
ATOM 660 C CA . PRO A 1 85 ? -3.348 -3.831 -2.894 1.00 94.69 85 PRO A CA 1
ATOM 661 C C . PRO A 1 85 ? -4.405 -2.720 -2.873 1.00 94.69 85 PRO A C 1
ATOM 663 O O . PRO A 1 85 ? -4.752 -2.222 -1.801 1.00 94.69 85 PRO A O 1
ATOM 666 N N . ALA A 1 86 ? -4.967 -2.379 -4.038 1.00 93.25 86 ALA A N 1
ATOM 667 C CA . ALA A 1 86 ? -5.978 -1.330 -4.158 1.00 93.25 86 ALA A CA 1
ATOM 668 C C . ALA A 1 86 ? -7.268 -1.678 -3.395 1.00 93.25 86 ALA A C 1
ATOM 670 O O . ALA A 1 86 ? -7.797 -0.856 -2.646 1.00 93.25 86 ALA A O 1
ATOM 671 N N . MET A 1 87 ? -7.752 -2.916 -3.531 1.00 92.50 87 MET A N 1
ATOM 672 C CA . MET A 1 87 ? -8.953 -3.383 -2.831 1.00 92.50 87 MET A CA 1
ATOM 673 C C . MET A 1 87 ? -8.753 -3.464 -1.314 1.00 92.50 87 MET A C 1
ATOM 675 O O . MET A 1 87 ? -9.681 -3.169 -0.559 1.00 92.50 87 MET A O 1
ATOM 679 N N . TYR A 1 88 ? -7.556 -3.846 -0.859 1.00 92.19 88 TYR A N 1
ATOM 680 C CA . TYR A 1 88 ? -7.212 -3.838 0.559 1.00 92.19 88 TYR A CA 1
ATOM 681 C C . TYR A 1 88 ? -7.273 -2.417 1.123 1.00 92.19 88 TYR A C 1
ATOM 683 O O . TYR A 1 88 ? -7.955 -2.200 2.122 1.00 92.19 88 TYR A O 1
ATOM 691 N N . LEU A 1 89 ? -6.609 -1.455 0.472 1.00 89.81 89 LEU A N 1
ATOM 692 C CA . LEU A 1 89 ? -6.555 -0.071 0.945 1.00 89.81 89 LEU A CA 1
ATOM 693 C C . LEU A 1 89 ? -7.945 0.582 0.953 1.00 89.81 89 LEU A C 1
ATOM 695 O O . LEU A 1 89 ? -8.299 1.250 1.921 1.00 89.81 89 LEU A O 1
ATOM 699 N N . LEU A 1 90 ? -8.773 0.314 -0.065 1.00 88.69 90 LEU A N 1
ATOM 700 C CA . LEU A 1 90 ? -10.169 0.760 -0.099 1.00 88.69 90 LEU A CA 1
ATOM 701 C C . LEU A 1 90 ? -10.974 0.213 1.088 1.00 88.69 90 LEU A C 1
ATOM 703 O O . LEU A 1 90 ? -11.715 0.952 1.732 1.00 88.69 90 LEU A O 1
ATOM 707 N N . GLY A 1 91 ? -10.819 -1.078 1.395 1.00 87.56 91 GLY A N 1
ATOM 708 C CA . GLY A 1 91 ? -11.442 -1.685 2.571 1.00 87.56 91 GLY A CA 1
ATOM 709 C C . GLY A 1 91 ? -10.894 -1.124 3.885 1.00 87.56 91 GLY A C 1
ATOM 710 O O . GLY A 1 91 ? -11.641 -0.984 4.851 1.00 87.56 91 GLY A O 1
ATOM 711 N N . ALA A 1 92 ? -9.607 -0.770 3.9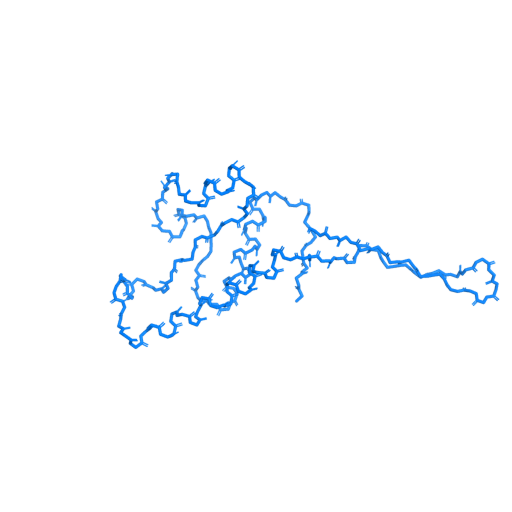16 1.00 85.44 92 ALA A N 1
ATOM 712 C CA . ALA A 1 92 ? -8.942 -0.197 5.079 1.00 85.44 92 ALA A CA 1
ATOM 713 C C . ALA A 1 92 ? -9.349 1.249 5.379 1.00 85.44 92 ALA A C 1
ATOM 715 O O . ALA A 1 92 ? -9.370 1.631 6.542 1.00 85.44 92 ALA A O 1
ATOM 716 N N . ALA A 1 93 ? -9.728 2.017 4.356 1.00 84.44 93 ALA A N 1
ATOM 717 C CA . ALA A 1 93 ? -10.269 3.366 4.509 1.00 84.44 93 ALA A CA 1
ATOM 718 C C . ALA A 1 93 ? -11.719 3.392 5.038 1.00 84.44 93 ALA A C 1
ATOM 720 O O . ALA A 1 93 ? -12.211 4.442 5.450 1.00 84.44 93 ALA A O 1
ATOM 721 N N . GLY A 1 94 ? -12.426 2.257 4.987 1.00 80.31 94 GLY A N 1
ATOM 722 C CA . GLY A 1 94 ? -13.775 2.106 5.531 1.00 80.31 94 GLY A CA 1
ATOM 723 C C . GLY A 1 94 ? -13.794 1.851 7.042 1.00 80.31 94 GLY A C 1
ATOM 724 O O . GLY A 1 94 ? -12.761 1.807 7.701 1.00 80.31 94 GLY A O 1
ATOM 725 N N . ALA A 1 95 ? -14.991 1.639 7.599 1.00 74.62 95 ALA A N 1
ATOM 726 C CA . ALA A 1 95 ? -15.138 1.316 9.018 1.00 74.62 95 ALA A CA 1
ATOM 727 C C . ALA A 1 95 ? -14.437 -0.013 9.366 1.00 74.62 95 ALA A C 1
ATOM 729 O O . ALA A 1 95 ? -14.835 -1.087 8.907 1.00 74.62 95 ALA A O 1
ATOM 730 N N . GLN A 1 96 ? -13.416 0.065 10.215 1.00 72.81 96 GLN A N 1
ATOM 731 C CA . GLN A 1 96 ? -12.649 -1.054 10.751 1.00 72.81 96 GLN A CA 1
ATOM 732 C C . GLN A 1 96 ? -13.196 -1.421 12.133 1.00 72.81 96 GLN A C 1
ATOM 734 O O . GLN A 1 96 ? -12.611 -1.112 13.172 1.00 72.81 96 GLN A O 1
ATOM 739 N N . LEU A 1 97 ? -14.365 -2.065 12.144 1.00 78.19 97 LEU A N 1
ATOM 740 C CA . LEU A 1 97 ? -15.047 -2.417 13.386 1.00 78.19 97 LEU A CA 1
ATOM 741 C C . LEU A 1 97 ? -14.353 -3.584 14.098 1.00 78.19 97 LEU A C 1
ATOM 743 O O . LEU A 1 97 ? -14.159 -4.655 13.519 1.00 78.19 97 LEU A O 1
ATOM 747 N N . GLN A 1 98 ? -14.048 -3.399 15.379 1.00 75.00 98 GLN A N 1
ATOM 748 C CA . GLN A 1 98 ? -13.531 -4.439 16.262 1.00 75.00 98 GLN A CA 1
ATOM 749 C C . GLN A 1 98 ? -14.440 -4.628 17.469 1.00 75.00 98 GLN A C 1
ATOM 751 O O . GLN A 1 98 ? -15.017 -3.677 17.996 1.00 75.00 98 GLN A O 1
ATOM 756 N N . ILE A 1 99 ? -14.586 -5.887 17.884 1.00 83.88 99 ILE A N 1
ATOM 757 C CA . ILE A 1 99 ? -15.302 -6.234 19.108 1.00 83.88 99 ILE A CA 1
ATOM 758 C C . ILE A 1 99 ? -14.322 -6.095 20.266 1.00 83.88 99 ILE A C 1
ATOM 760 O O . ILE A 1 99 ? -13.416 -6.911 20.420 1.00 83.88 99 ILE A O 1
ATOM 764 N N . ASP A 1 100 ? -14.556 -5.085 21.090 1.00 85.62 100 ASP A N 1
ATOM 765 C CA . ASP A 1 100 ? -13.726 -4.758 22.250 1.00 85.62 100 ASP A CA 1
ATOM 766 C C . ASP A 1 100 ? -14.259 -5.384 23.534 1.00 85.62 100 ASP A C 1
ATOM 768 O O . ASP A 1 100 ? -13.516 -5.621 24.485 1.00 85.62 100 ASP A O 1
ATOM 772 N N . LEU A 1 101 ? -15.561 -5.662 23.570 1.00 84.50 101 LEU A N 1
ATOM 773 C CA . LEU A 1 101 ? -16.200 -6.315 24.697 1.00 84.50 101 LEU A CA 1
ATOM 774 C C . LEU A 1 101 ? -17.294 -7.245 24.200 1.00 84.50 101 LEU A C 1
ATOM 776 O O . LEU A 1 101 ? -18.203 -6.823 23.492 1.00 84.50 101 LEU A O 1
ATOM 780 N N . LEU A 1 102 ? -17.251 -8.489 24.654 1.00 91.81 102 LEU A N 1
ATOM 781 C CA . LEU A 1 102 ? -18.389 -9.392 24.614 1.00 91.81 102 LEU A CA 1
ATOM 782 C C . LEU A 1 102 ? -18.562 -9.976 26.013 1.00 91.81 102 LEU A C 1
ATOM 784 O O . LEU A 1 102 ? -17.715 -10.736 26.477 1.00 91.81 102 LEU A O 1
ATOM 788 N N . ALA A 1 103 ? -19.643 -9.604 26.693 1.00 89.75 103 ALA A N 1
ATOM 789 C CA . ALA A 1 103 ? -19.961 -10.121 28.017 1.00 89.75 103 ALA A CA 1
ATOM 790 C C . ALA A 1 103 ? -21.401 -10.622 28.069 1.00 89.75 103 ALA A C 1
ATOM 792 O O . ALA A 1 103 ? -22.314 -9.980 27.553 1.00 89.75 103 ALA A O 1
ATOM 793 N N . VAL A 1 104 ? -21.594 -11.764 28.725 1.00 91.56 104 VAL A N 1
ATOM 794 C CA . VAL A 1 104 ? -22.906 -12.365 28.967 1.00 91.56 104 VAL A CA 1
ATOM 795 C C . VAL A 1 104 ? -23.073 -12.544 30.470 1.00 91.56 104 VAL A C 1
ATOM 797 O O . VAL A 1 104 ? -22.220 -13.145 31.121 1.00 91.56 104 VAL A O 1
ATOM 800 N N . ALA A 1 105 ? -24.159 -12.021 31.026 1.00 88.81 105 ALA A N 1
ATOM 801 C CA . ALA A 1 105 ? -24.470 -12.093 32.447 1.00 88.81 105 ALA A CA 1
ATOM 802 C C . ALA A 1 105 ? -25.927 -12.514 32.667 1.00 88.81 105 ALA A C 1
ATOM 804 O O . ALA A 1 105 ? -26.774 -12.376 31.786 1.00 88.81 105 ALA A O 1
ATOM 805 N N . ARG A 1 106 ? -26.245 -13.028 33.859 1.00 85.44 106 ARG A N 1
ATOM 806 C CA . ARG A 1 106 ? -27.647 -13.172 34.271 1.00 85.44 106 ARG A CA 1
ATOM 807 C C . ARG A 1 106 ? -28.202 -11.793 34.612 1.00 85.44 106 ARG A C 1
ATOM 809 O O . ARG A 1 106 ? -27.589 -11.059 35.380 1.00 85.44 106 ARG A O 1
ATOM 816 N N . GLY A 1 107 ? -29.360 -11.467 34.053 1.00 79.50 107 GLY A N 1
ATOM 817 C CA . GLY A 1 107 ? -30.091 -10.252 34.383 1.00 79.50 107 GLY A CA 1
ATOM 818 C C . GLY A 1 107 ? -30.712 -10.330 35.779 1.00 79.50 107 GLY A C 1
ATOM 819 O O . GLY A 1 107 ? -30.904 -11.410 36.335 1.00 79.50 107 GLY A O 1
ATOM 820 N N . ALA A 1 108 ? -31.034 -9.167 36.346 1.00 77.75 108 ALA A N 1
ATOM 821 C CA . ALA A 1 108 ? -31.453 -9.016 37.743 1.00 77.75 108 ALA A CA 1
ATOM 822 C C . ALA A 1 108 ? -32.748 -9.771 38.130 1.00 77.75 108 ALA A C 1
ATOM 824 O O . ALA A 1 108 ? -33.014 -9.956 39.315 1.00 77.75 108 ALA A O 1
ATOM 825 N N . GLY A 1 109 ? -33.544 -10.226 37.157 1.00 76.00 109 GLY A N 1
ATOM 826 C CA . GLY A 1 109 ? -34.702 -11.095 37.375 1.00 76.00 109 GLY A CA 1
ATOM 827 C C . GLY A 1 109 ? -34.385 -12.542 37.005 1.00 76.00 109 GLY A C 1
ATOM 828 O O . GLY A 1 109 ? -33.766 -12.787 35.970 1.00 76.00 109 GLY A O 1
ATOM 829 N N . GLY A 1 110 ? -34.822 -13.503 37.826 1.00 69.00 110 GLY A N 1
ATOM 830 C CA . GLY A 1 110 ? -34.653 -14.938 37.577 1.00 69.00 110 GLY A CA 1
ATOM 831 C C . GLY A 1 110 ? -35.264 -15.359 36.237 1.00 69.00 110 GLY A C 1
ATOM 832 O O . GLY A 1 110 ? -36.449 -15.653 36.164 1.00 69.00 110 GLY A O 1
ATOM 833 N N . GLY A 1 111 ? -34.453 -15.340 35.177 1.00 82.69 111 GLY A N 1
ATOM 834 C CA . GLY A 1 111 ? -34.860 -15.631 33.799 1.00 82.69 111 GLY A CA 1
ATOM 835 C C . GLY A 1 111 ? -34.273 -14.685 32.745 1.00 82.69 111 GLY A C 1
ATOM 836 O O . GLY A 1 111 ? -34.248 -15.039 31.572 1.00 82.69 111 GLY A O 1
ATOM 837 N N . ALA A 1 112 ? -33.761 -13.514 33.133 1.00 83.75 112 ALA A N 1
ATOM 838 C CA . ALA A 1 112 ? -33.144 -12.576 32.199 1.00 83.75 112 ALA A CA 1
ATOM 839 C C . ALA A 1 112 ? -31.676 -12.938 31.906 1.00 83.75 112 ALA A C 1
ATOM 841 O O . ALA A 1 112 ? -30.939 -13.381 32.790 1.00 83.75 112 ALA A O 1
ATOM 842 N N . ILE A 1 113 ? -31.236 -12.698 30.669 1.00 89.31 113 ILE A N 1
ATOM 843 C CA . ILE A 1 113 ? -29.830 -12.729 30.246 1.00 89.31 113 ILE A CA 1
ATOM 844 C C . ILE A 1 113 ? -29.491 -11.335 29.716 1.00 89.31 113 ILE A C 1
ATOM 846 O O . ILE A 1 113 ? -30.237 -10.779 28.914 1.00 89.31 113 ILE A O 1
ATOM 850 N N . GLU A 1 114 ? -28.377 -10.775 30.170 1.00 89.81 114 GLU A N 1
ATOM 851 C CA . GLU A 1 114 ? -27.815 -9.521 29.683 1.00 89.81 114 GLU A CA 1
ATOM 852 C C . GLU A 1 114 ? -26.625 -9.828 28.770 1.00 89.81 114 GLU A C 1
ATOM 854 O O . GLU A 1 114 ? -25.708 -10.548 29.165 1.00 89.81 114 GLU A O 1
ATOM 859 N N . VAL A 1 115 ? -26.632 -9.271 27.559 1.00 91.12 115 VAL A N 1
ATOM 860 C CA . VAL A 1 115 ? -25.500 -9.326 26.629 1.00 91.12 115 VAL A CA 1
ATOM 861 C C . VAL A 1 115 ? -24.988 -7.908 26.422 1.00 91.12 115 VAL A C 1
ATOM 863 O O . VAL A 1 115 ? -25.741 -7.034 25.994 1.00 91.12 115 VAL A O 1
ATOM 866 N N . ARG A 1 116 ? -23.708 -7.678 26.715 1.00 90.00 116 ARG A N 1
ATOM 867 C CA . ARG A 1 116 ? -23.011 -6.421 26.428 1.00 90.00 116 ARG A CA 1
ATOM 868 C C . ARG A 1 116 ? -22.054 -6.643 25.270 1.00 90.00 116 ARG A C 1
ATOM 870 O O . ARG A 1 116 ? -21.182 -7.509 25.351 1.00 90.00 116 ARG A O 1
ATOM 877 N N . LEU A 1 117 ? -22.218 -5.841 24.226 1.00 92.06 117 LEU A N 1
ATOM 878 C CA . LEU A 1 117 ? -21.321 -5.778 23.082 1.00 92.06 117 LEU A CA 1
ATOM 879 C C . LEU A 1 117 ? -20.706 -4.377 23.027 1.00 92.06 117 LEU A C 1
ATOM 881 O O . LEU A 1 117 ? -21.426 -3.392 22.890 1.00 92.06 117 LEU A O 1
ATOM 885 N N . GLY A 1 118 ? -19.386 -4.296 23.143 1.00 89.00 118 GLY A N 1
ATOM 886 C CA . GLY A 1 118 ? -18.613 -3.097 22.842 1.00 89.00 118 GLY A CA 1
ATOM 887 C C . GLY A 1 118 ? -17.998 -3.246 21.461 1.00 89.00 118 GLY A C 1
ATOM 888 O O . GLY A 1 118 ? -17.263 -4.203 21.225 1.00 89.00 118 GLY A O 1
ATOM 889 N N . VAL A 1 119 ? -18.307 -2.316 20.561 1.00 87.56 119 VAL A N 1
ATOM 890 C CA . VAL A 1 119 ? -17.681 -2.231 19.239 1.00 87.56 119 VAL A CA 1
ATOM 891 C C . VAL A 1 119 ? -16.917 -0.918 19.172 1.00 87.56 119 VAL A C 1
ATOM 893 O O . VAL A 1 119 ? -17.497 0.132 19.452 1.00 87.56 119 VAL A O 1
ATOM 896 N N . ARG A 1 120 ? -15.642 -0.967 18.791 1.00 81.12 120 ARG A N 1
ATOM 897 C CA . ARG A 1 120 ? -14.883 0.222 18.392 1.00 81.12 120 ARG A CA 1
ATOM 898 C C . ARG A 1 120 ? -14.816 0.269 16.872 1.00 81.12 120 ARG A C 1
ATOM 900 O O . ARG A 1 120 ? -14.693 -0.772 16.232 1.00 81.12 120 ARG A O 1
ATOM 907 N N . ASN A 1 121 ? -14.876 1.464 16.305 1.00 70.75 121 ASN A N 1
ATOM 908 C CA . ASN A 1 121 ? -14.341 1.693 14.972 1.00 70.75 121 ASN A CA 1
ATOM 909 C C . ASN A 1 121 ? -12.902 2.171 15.154 1.00 70.75 121 ASN A C 1
ATOM 911 O O . ASN A 1 121 ? -12.701 3.131 15.901 1.00 70.75 121 ASN A O 1
ATOM 915 N N . ASN A 1 122 ? -11.940 1.477 14.552 1.00 60.09 122 ASN A N 1
ATOM 916 C CA . ASN A 1 122 ? -10.562 1.965 14.499 1.00 60.09 122 ASN A CA 1
ATOM 917 C C . ASN A 1 122 ? -10.427 3.132 13.525 1.00 60.09 122 ASN A C 1
ATOM 919 O O . ASN A 1 122 ? -11.138 3.119 12.494 1.00 60.09 122 ASN A O 1
#

Sequence (122 aa):
AFSAALGHSDLQLFQEFAKAMTARNSYAYGRMWESVGYTPNGEADDWAWAELRIPSFTLEVGSSADGFWPSPARIAPLAEESVWPAMYLLGAAGAQLQIDLLAVARGAGGGAIEVRLGVRNN

InterPro domains:
  IPR000834 Peptidase M14, carboxypeptidase A [PF00246] (17-82)